Protein AF-A0A098S152-F1 (afdb_monomer)

Sequence (128 aa):
MSLVLPIILSLLGIYLIGVDQILIGAISIIMAFYQTNLNRISDVWKKEVQFSIGNKGINFKNLSDLGFVIWEDTQDISVDIENGIFKLDVWRDETLFEVTLNLNEYQIGDYEEFLRKINIYLKRKNEE

Mean predicted aligned error: 13.99 Å

Organism: NCBI:txid1524460

pLDDT: mean 76.4, std 11.14, range [43.88, 90.5]

Foldseek 3Di:
DDLVQLVVLQVVLVVCVVVVNNVSSVVSNVVSVVVVVVVVVVVVVPDPQQWDDDLQFIAGRPPDPCGTAGPVQWDPWDADVPQQKTWIWGDDPNDIDIDIDRNVVGDHPDPVVVVVSSVVSVVVVVVD

Nearest PDB structures (foldseek):
  2dyq-assembly1_A  TM=5.327E-01  e=1.528E-01  Homo sapiens
  6sy0-assembly1_B  TM=4.467E-01  e=1.005E+00  Plasmodium falciparum 3D7
  8fm6-assembly1_B  TM=4.290E-01  e=2.822E+00  Synechocystis sp. PCC 6803
  8gdw-assembly1_BBB  TM=4.219E-01  e=2.656E+00  Synechocystis sp. PCC 6803
  3r6m-assembly2_C  TM=3.409E-01  e=1.960E+00  Vibrio parahaemolyticus

Radius of gyration: 24.28 Å; Cα contacts (8 Å, |Δi|>4): 150; chains: 1; bounding box: 50×22×74 Å

Structure (mmCIF, N/CA/C/O backbone):
data_AF-A0A098S152-F1
#
_entry.id   AF-A0A098S152-F1
#
loop_
_atom_site.group_PDB
_atom_site.id
_atom_site.type_symbol
_atom_site.label_atom_id
_atom_site.label_alt_id
_atom_site.label_comp_id
_atom_site.label_asym_id
_atom_site.label_entity_id
_atom_site.label_seq_id
_atom_site.pdbx_PDB_ins_code
_atom_site.Cartn_x
_atom_site.Cartn_y
_atom_site.Cartn_z
_atom_site.occupancy
_atom_site.B_iso_or_equiv
_atom_site.auth_seq_id
_atom_site.auth_comp_id
_atom_site.auth_asym_id
_atom_site.auth_atom_id
_atom_site.pdbx_PDB_model_num
ATOM 1 N N . MET A 1 1 ? 13.171 -7.812 -16.885 1.00 50.56 1 MET A N 1
ATOM 2 C CA . MET A 1 1 ? 13.332 -8.433 -18.222 1.00 50.56 1 MET A CA 1
ATOM 3 C C . MET A 1 1 ? 14.633 -7.946 -18.841 1.00 50.56 1 MET A C 1
ATOM 5 O O . MET A 1 1 ? 15.048 -6.834 -18.549 1.00 50.56 1 MET A O 1
ATOM 9 N N . SER A 1 2 ? 15.296 -8.793 -19.626 1.00 55.56 2 SER A N 1
ATOM 10 C CA . SER A 1 2 ? 16.663 -8.585 -20.118 1.00 55.56 2 SER A CA 1
ATOM 11 C C . SER A 1 2 ? 16.767 -7.467 -21.174 1.00 55.56 2 SER A C 1
ATOM 13 O O . SER A 1 2 ? 16.064 -7.510 -22.182 1.00 55.56 2 SER A O 1
ATOM 15 N N . LEU A 1 3 ? 17.688 -6.509 -20.977 1.00 65.44 3 LEU A N 1
ATOM 16 C CA . LEU A 1 3 ? 18.064 -5.437 -21.930 1.00 65.44 3 LEU A CA 1
ATOM 17 C C . LEU A 1 3 ? 18.683 -5.961 -23.241 1.00 65.44 3 LEU A C 1
ATOM 19 O O . LEU A 1 3 ? 19.003 -5.188 -24.140 1.00 65.44 3 LEU A O 1
ATOM 23 N N . VAL A 1 4 ? 18.861 -7.275 -23.355 1.00 74.62 4 VAL A N 1
ATOM 24 C CA . VAL A 1 4 ? 19.550 -7.928 -24.468 1.00 74.62 4 VAL A CA 1
ATOM 25 C C . VAL A 1 4 ? 18.771 -7.807 -25.783 1.00 74.62 4 VAL A C 1
ATOM 27 O O . VAL A 1 4 ? 19.378 -7.583 -26.825 1.00 74.62 4 VAL A O 1
ATOM 30 N N . LEU A 1 5 ? 17.435 -7.879 -25.763 1.00 73.69 5 LEU A N 1
ATOM 31 C CA . LEU A 1 5 ? 16.631 -7.873 -26.994 1.00 73.69 5 LEU A CA 1
ATOM 32 C C . LEU A 1 5 ? 16.663 -6.522 -27.754 1.00 73.69 5 LEU A C 1
ATOM 34 O O . LEU A 1 5 ? 16.912 -6.544 -28.961 1.00 73.69 5 LEU A O 1
ATOM 38 N N . PRO A 1 6 ? 16.495 -5.346 -27.107 1.00 77.44 6 PRO A N 1
ATOM 39 C CA . PRO A 1 6 ? 16.641 -4.050 -27.781 1.00 77.44 6 PRO A CA 1
ATOM 40 C C . PRO A 1 6 ? 18.040 -3.815 -28.366 1.00 77.44 6 PRO A C 1
ATOM 42 O O . PRO A 1 6 ? 18.171 -3.228 -29.441 1.00 77.44 6 PRO A O 1
ATOM 45 N N . ILE A 1 7 ? 19.085 -4.298 -27.683 1.00 80.00 7 ILE A N 1
ATOM 46 C CA . ILE A 1 7 ? 20.476 -4.193 -28.146 1.00 80.00 7 ILE A CA 1
ATOM 47 C C . ILE A 1 7 ? 20.677 -5.035 -29.412 1.00 80.00 7 ILE A C 1
ATOM 49 O O . ILE A 1 7 ? 21.212 -4.533 -30.400 1.00 80.00 7 ILE A O 1
ATOM 53 N N . ILE A 1 8 ? 20.194 -6.283 -29.417 1.00 81.94 8 ILE A N 1
ATOM 54 C CA . ILE A 1 8 ? 20.275 -7.173 -30.585 1.00 81.94 8 ILE A CA 1
ATOM 55 C C . ILE A 1 8 ? 19.534 -6.573 -31.786 1.00 81.94 8 ILE A C 1
ATOM 57 O O . ILE A 1 8 ? 20.088 -6.538 -32.882 1.00 81.94 8 ILE A O 1
ATOM 61 N N . LEU A 1 9 ? 18.317 -6.055 -31.591 1.00 79.88 9 LEU A N 1
ATOM 62 C CA . LEU A 1 9 ? 17.525 -5.446 -32.668 1.00 79.88 9 LEU A CA 1
ATOM 63 C C . LEU A 1 9 ? 18.180 -4.181 -33.243 1.00 79.88 9 LEU A C 1
ATOM 65 O O . LEU A 1 9 ? 18.139 -3.965 -34.454 1.00 79.88 9 LEU A O 1
ATOM 69 N N . SER A 1 10 ? 18.830 -3.379 -32.395 1.00 81.56 10 SER A N 1
ATOM 70 C CA . SER A 1 10 ? 19.563 -2.184 -32.832 1.00 81.56 10 SER A CA 1
ATOM 71 C C . SER A 1 10 ? 20.786 -2.549 -33.680 1.00 81.56 10 SER A C 1
ATOM 73 O O . SER A 1 10 ? 20.996 -1.965 -34.742 1.00 81.56 10 SER A O 1
ATOM 75 N N . LEU A 1 11 ? 21.564 -3.552 -33.255 1.00 83.94 11 LEU A N 1
ATOM 76 C CA . LEU A 1 11 ? 22.734 -4.040 -33.995 1.00 83.94 11 LEU A CA 1
ATOM 77 C C . LEU A 1 11 ? 22.345 -4.704 -35.324 1.00 83.94 11 LEU A C 1
ATOM 79 O O . LEU A 1 11 ? 22.983 -4.449 -36.345 1.00 83.94 11 LEU A O 1
ATOM 83 N N . LEU A 1 12 ? 21.274 -5.504 -35.328 1.00 82.94 12 LEU A N 1
ATOM 84 C CA . LEU A 1 12 ? 20.723 -6.111 -36.541 1.00 82.94 12 LEU A CA 1
ATOM 85 C C . LEU A 1 12 ? 20.257 -5.032 -37.529 1.00 82.94 12 LEU A C 1
ATOM 87 O O . LEU A 1 12 ? 20.547 -5.117 -38.718 1.00 82.94 12 LEU A O 1
ATOM 91 N N . GLY A 1 13 ? 19.586 -3.988 -37.038 1.00 76.38 13 GLY A N 1
ATOM 92 C CA . GLY A 1 13 ? 19.120 -2.884 -37.872 1.00 76.38 13 GLY A CA 1
ATOM 93 C C . GLY A 1 13 ? 20.256 -2.120 -38.556 1.00 76.38 13 GLY A C 1
ATOM 94 O O . GLY A 1 13 ? 20.173 -1.850 -39.753 1.00 76.38 13 GLY A O 1
ATOM 95 N N . ILE A 1 14 ? 21.343 -1.838 -37.828 1.00 83.56 14 ILE A N 1
ATOM 96 C CA . ILE A 1 14 ? 22.548 -1.192 -38.380 1.00 83.56 14 ILE A CA 1
ATOM 97 C C . ILE A 1 14 ? 23.203 -2.077 -39.449 1.00 83.56 14 ILE A C 1
ATOM 99 O O . ILE A 1 14 ? 23.560 -1.581 -40.517 1.00 83.56 14 ILE A O 1
ATOM 103 N N . TYR A 1 15 ? 23.322 -3.384 -39.194 1.00 85.25 15 TYR A N 1
ATOM 104 C CA . TYR A 1 15 ? 23.876 -4.335 -40.161 1.00 85.25 15 TYR A CA 1
ATOM 105 C C . TYR A 1 15 ? 23.058 -4.380 -41.458 1.00 85.25 15 TYR A C 1
ATOM 107 O O . TYR A 1 15 ? 23.627 -4.298 -42.543 1.00 85.25 15 TYR A O 1
ATOM 115 N N . LEU A 1 16 ? 21.727 -4.444 -41.350 1.00 80.81 16 LEU A N 1
ATOM 116 C CA . LEU A 1 16 ? 20.820 -4.509 -42.499 1.00 80.81 16 LEU A CA 1
ATOM 117 C C . LEU A 1 16 ? 20.861 -3.239 -43.360 1.00 80.81 16 LEU A C 1
ATOM 119 O O . LEU A 1 16 ? 20.811 -3.331 -44.585 1.00 80.81 16 LEU A O 1
ATOM 123 N N . ILE A 1 17 ? 21.023 -2.063 -42.746 1.00 80.69 17 ILE A N 1
ATOM 124 C CA . ILE A 1 17 ? 21.250 -0.806 -43.479 1.00 80.69 17 ILE A CA 1
ATOM 125 C C . ILE A 1 17 ? 22.576 -0.860 -44.252 1.00 80.69 17 ILE A C 1
ATOM 127 O O . ILE A 1 17 ? 22.635 -0.392 -45.384 1.00 80.69 17 ILE A O 1
ATOM 131 N N . GLY A 1 18 ? 23.616 -1.466 -43.672 1.00 80.12 18 GLY A N 1
ATOM 132 C CA . GLY A 1 18 ? 24.922 -1.635 -44.316 1.00 80.12 18 GLY A CA 1
ATOM 133 C C . GLY A 1 18 ? 24.942 -2.600 -45.511 1.00 80.12 18 GLY A C 1
ATOM 134 O O . GLY A 1 18 ? 25.902 -2.572 -46.275 1.00 80.12 18 GLY A O 1
ATOM 135 N N . VAL A 1 19 ? 23.905 -3.430 -45.690 1.00 87.31 19 VAL A N 1
ATOM 136 C CA . VAL A 1 19 ? 23.742 -4.361 -46.828 1.00 87.31 19 VAL A CA 1
ATOM 137 C C . VAL A 1 19 ? 22.577 -3.967 -47.752 1.00 87.31 19 VAL A C 1
ATOM 139 O O . VAL A 1 19 ? 21.926 -4.828 -48.341 1.00 87.31 19 VAL A O 1
ATOM 142 N N . ASP A 1 20 ? 22.285 -2.666 -47.849 1.00 84.50 20 ASP A N 1
ATOM 143 C CA . ASP A 1 20 ? 21.228 -2.058 -48.679 1.00 84.50 20 ASP A CA 1
ATOM 144 C C . ASP A 1 20 ? 19.780 -2.485 -48.349 1.00 84.50 20 ASP A C 1
ATOM 146 O O . ASP A 1 20 ? 18.831 -2.137 -49.056 1.00 84.50 20 ASP A O 1
ATOM 150 N N . GLN A 1 21 ? 19.545 -3.154 -47.216 1.00 78.19 21 GLN A N 1
ATOM 151 C CA . GLN A 1 21 ? 18.205 -3.508 -46.722 1.00 78.19 21 GLN A CA 1
ATOM 152 C C . GLN A 1 21 ? 17.648 -2.433 -45.778 1.00 78.19 21 GLN A C 1
ATOM 154 O O . GLN A 1 21 ? 17.192 -2.707 -44.663 1.00 78.19 21 GLN A O 1
ATOM 159 N N . ILE A 1 22 ? 17.662 -1.184 -46.248 1.00 77.75 22 ILE A N 1
ATOM 160 C CA . ILE A 1 22 ? 17.367 0.022 -45.455 1.00 77.75 22 ILE A CA 1
ATOM 161 C C . ILE A 1 22 ? 15.980 -0.043 -44.797 1.00 77.75 22 ILE A C 1
ATOM 163 O O . ILE A 1 22 ? 15.839 0.296 -43.623 1.00 77.75 22 ILE A O 1
ATOM 167 N N . LEU A 1 23 ? 1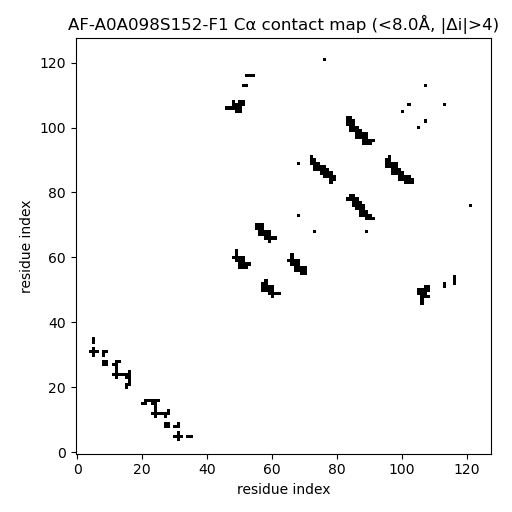4.962 -0.525 -45.521 1.00 75.38 23 LEU A N 1
ATOM 168 C CA . LEU A 1 23 ? 13.586 -0.605 -45.016 1.00 75.38 23 LEU A CA 1
ATOM 169 C C . LEU A 1 23 ? 13.472 -1.547 -43.803 1.00 75.38 23 LEU A C 1
ATOM 171 O O . LEU A 1 23 ? 12.870 -1.196 -42.791 1.00 75.38 23 LEU A O 1
ATOM 175 N N . ILE A 1 24 ? 14.088 -2.728 -43.886 1.00 75.56 24 ILE A N 1
ATOM 176 C CA . ILE A 1 24 ? 14.041 -3.754 -42.832 1.00 75.56 24 ILE A CA 1
ATOM 177 C C . ILE A 1 24 ? 14.904 -3.324 -41.637 1.00 75.56 24 ILE A C 1
ATOM 179 O O . ILE A 1 24 ? 14.518 -3.509 -40.477 1.00 75.56 24 ILE A O 1
ATOM 183 N N . GLY A 1 25 ? 16.044 -2.683 -41.909 1.00 70.06 25 GLY A N 1
ATOM 184 C CA . GLY A 1 25 ? 16.905 -2.130 -40.871 1.00 70.06 25 GLY A CA 1
ATOM 185 C C . GLY A 1 25 ? 16.234 -1.010 -40.070 1.00 70.06 25 GLY A C 1
ATOM 186 O O . GLY A 1 25 ? 16.268 -1.032 -38.838 1.00 70.06 25 GLY A O 1
ATOM 187 N N . ALA A 1 26 ? 15.532 -0.090 -40.740 1.00 76.25 26 ALA A N 1
ATOM 188 C CA . ALA A 1 26 ? 14.774 0.976 -40.084 1.00 76.25 26 ALA A CA 1
ATOM 189 C C . ALA A 1 26 ? 13.632 0.430 -39.208 1.00 76.25 26 ALA A C 1
ATOM 191 O O . ALA A 1 26 ? 13.475 0.866 -38.067 1.00 76.25 26 ALA A O 1
ATOM 192 N N . ILE A 1 27 ? 12.883 -0.570 -39.693 1.00 78.50 27 ILE A N 1
ATOM 193 C CA . ILE A 1 27 ? 11.822 -1.235 -38.915 1.00 78.50 27 ILE A CA 1
ATOM 194 C C . ILE A 1 27 ? 12.395 -1.864 -37.638 1.00 78.50 27 ILE A C 1
ATOM 196 O O . ILE A 1 27 ? 11.817 -1.711 -36.564 1.00 78.50 27 ILE A O 1
ATOM 200 N N . SER A 1 28 ? 13.557 -2.512 -37.727 1.00 70.38 28 SER A N 1
ATOM 201 C CA . SER A 1 28 ? 14.206 -3.160 -36.578 1.00 70.38 28 SER A CA 1
ATOM 202 C C . SER A 1 28 ? 14.625 -2.155 -35.494 1.00 70.38 28 SER A C 1
ATOM 204 O O . SER A 1 28 ? 14.411 -2.400 -34.305 1.00 70.38 28 SER A O 1
ATOM 206 N N . ILE A 1 29 ? 15.150 -0.990 -35.893 1.00 77.94 29 ILE A N 1
ATOM 207 C CA . ILE A 1 29 ? 15.521 0.098 -34.971 1.00 77.94 29 ILE A CA 1
ATOM 208 C C . ILE A 1 29 ? 14.272 0.721 -34.326 1.00 77.94 29 ILE A C 1
ATOM 210 O O . ILE A 1 29 ? 14.252 0.948 -33.115 1.00 77.94 29 ILE A O 1
ATOM 214 N N . ILE A 1 30 ? 13.206 0.948 -35.103 1.00 78.38 30 ILE A N 1
ATOM 215 C CA . ILE A 1 30 ? 11.925 1.453 -34.581 1.00 78.38 30 ILE A CA 1
ATOM 216 C C . ILE A 1 30 ? 11.338 0.469 -33.562 1.00 78.38 30 ILE A C 1
ATOM 218 O O . ILE A 1 30 ? 10.884 0.890 -32.499 1.00 78.38 30 ILE A O 1
ATOM 222 N N . MET A 1 31 ? 11.407 -0.836 -33.837 1.00 78.56 31 MET A N 1
ATOM 223 C CA . MET A 1 31 ? 10.940 -1.882 -32.925 1.00 78.56 31 MET A CA 1
ATOM 224 C C . MET A 1 31 ? 11.728 -1.879 -31.606 1.00 78.56 31 MET A C 1
ATOM 226 O O . MET A 1 31 ? 11.136 -1.975 -30.531 1.00 78.56 31 MET A O 1
ATOM 230 N N . ALA A 1 32 ? 13.052 -1.698 -31.663 1.00 76.62 32 ALA A N 1
ATOM 231 C CA . ALA A 1 32 ? 13.895 -1.572 -30.474 1.00 76.62 32 ALA A CA 1
ATOM 232 C C . ALA A 1 32 ? 13.525 -0.337 -29.631 1.00 76.62 32 ALA A C 1
ATOM 234 O O . ALA A 1 32 ? 13.452 -0.415 -28.399 1.00 76.62 32 ALA A O 1
ATOM 235 N N . PHE A 1 33 ? 13.245 0.792 -30.287 1.00 75.50 33 PHE A N 1
ATOM 236 C CA . PHE A 1 33 ? 12.834 2.027 -29.620 1.00 75.50 33 PHE A CA 1
ATOM 237 C C . PHE A 1 33 ? 11.437 1.904 -28.999 1.00 75.50 33 PHE A C 1
ATOM 239 O O . PHE A 1 33 ? 11.233 2.293 -27.849 1.00 75.50 33 PHE A O 1
ATOM 246 N N . TYR A 1 34 ? 10.489 1.300 -29.719 1.00 72.94 34 TYR A N 1
ATOM 247 C CA . TYR A 1 34 ? 9.133 1.052 -29.233 1.00 72.94 34 TYR A CA 1
ATOM 248 C C . TYR A 1 34 ? 9.133 0.104 -28.032 1.00 72.94 34 TYR A C 1
ATOM 250 O O . TYR A 1 34 ? 8.509 0.411 -27.022 1.00 72.94 34 TYR A O 1
ATOM 258 N N . GLN A 1 35 ? 9.909 -0.982 -28.075 1.00 67.69 35 GLN A N 1
ATOM 259 C CA . GLN A 1 35 ? 10.064 -1.900 -26.942 1.00 67.69 35 GLN A CA 1
ATOM 260 C C . GLN A 1 35 ? 10.666 -1.197 -25.714 1.00 67.69 35 GLN A C 1
ATOM 262 O O . GLN A 1 35 ? 10.220 -1.400 -24.585 1.00 67.69 35 GLN A O 1
ATOM 267 N N . THR A 1 36 ? 11.668 -0.341 -25.926 1.00 65.19 36 THR A N 1
ATOM 268 C CA . THR A 1 36 ? 12.306 0.435 -24.852 1.00 65.19 36 THR A CA 1
ATOM 269 C C . THR A 1 36 ? 11.332 1.449 -24.244 1.00 65.19 36 THR A C 1
ATOM 271 O O . THR A 1 36 ? 11.286 1.605 -23.023 1.00 65.19 36 THR A O 1
ATOM 274 N N . ASN A 1 37 ? 10.501 2.091 -25.068 1.00 60.50 37 ASN A N 1
ATOM 275 C CA . ASN A 1 37 ? 9.455 2.997 -24.599 1.00 60.50 37 ASN A CA 1
ATOM 276 C C . ASN A 1 37 ? 8.297 2.265 -23.924 1.00 60.50 37 ASN A C 1
ATOM 278 O O . ASN A 1 37 ? 7.812 2.761 -22.920 1.00 60.50 37 ASN A O 1
ATOM 282 N N . LEU A 1 38 ? 7.885 1.087 -24.395 1.00 59.38 38 LEU A N 1
ATOM 283 C CA . LEU A 1 38 ? 6.900 0.253 -23.702 1.00 59.38 38 LEU A CA 1
ATOM 284 C C . LEU A 1 38 ? 7.396 -0.167 -22.320 1.00 59.38 38 LEU A C 1
ATOM 286 O O . LEU A 1 38 ? 6.619 -0.125 -21.377 1.00 59.38 38 LEU A O 1
ATOM 290 N N . ASN A 1 39 ? 8.680 -0.504 -22.172 1.00 57.59 39 ASN A N 1
ATOM 291 C CA . ASN A 1 39 ? 9.264 -0.784 -20.859 1.00 57.59 39 ASN A CA 1
ATOM 292 C C . ASN A 1 39 ? 9.225 0.459 -19.956 1.00 57.59 39 ASN A C 1
ATOM 294 O O . ASN A 1 39 ? 8.807 0.358 -18.808 1.00 57.59 39 ASN A O 1
ATOM 298 N N . ARG A 1 40 ? 9.564 1.643 -20.488 1.00 54.81 40 ARG A N 1
ATOM 299 C CA . ARG A 1 40 ? 9.429 2.913 -19.754 1.00 54.81 40 ARG A CA 1
ATOM 300 C C . ARG A 1 40 ? 7.978 3.241 -19.400 1.00 54.81 40 ARG A C 1
ATOM 302 O O . ARG A 1 40 ? 7.723 3.693 -18.297 1.00 54.81 40 ARG A O 1
ATOM 309 N N . ILE A 1 41 ? 7.028 3.005 -20.303 1.00 52.19 41 ILE A N 1
ATOM 310 C CA . ILE A 1 41 ? 5.597 3.236 -20.069 1.00 52.19 41 ILE A CA 1
ATOM 311 C C . ILE A 1 41 ? 5.056 2.222 -19.059 1.00 52.19 41 ILE A C 1
ATOM 313 O O . ILE A 1 41 ? 4.300 2.617 -18.189 1.00 52.19 41 ILE A O 1
ATOM 317 N N . SER A 1 42 ? 5.490 0.960 -19.104 1.00 45.56 42 SER A N 1
ATOM 318 C CA . SER A 1 42 ? 5.234 -0.059 -18.074 1.00 45.56 42 SER A CA 1
ATOM 319 C C . SER A 1 42 ? 5.757 0.383 -16.706 1.00 45.56 42 SER A C 1
ATOM 321 O O . SER A 1 42 ? 5.076 0.197 -15.702 1.00 45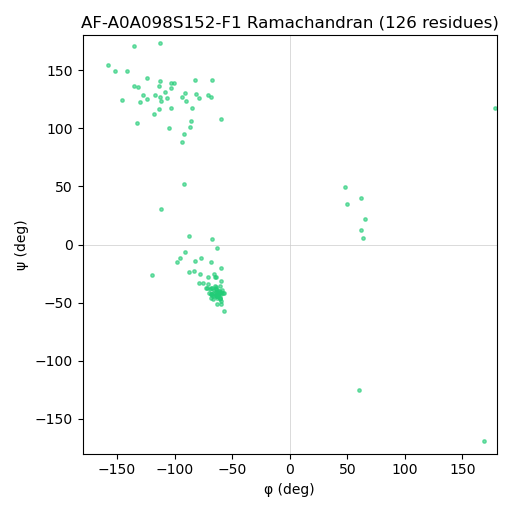.56 42 SER A O 1
ATOM 323 N N . ASP A 1 43 ? 6.946 0.985 -16.658 1.00 49.19 43 ASP A N 1
ATOM 324 C CA . ASP A 1 43 ? 7.521 1.517 -15.419 1.00 49.19 43 ASP A CA 1
ATOM 325 C C . ASP A 1 43 ? 6.789 2.778 -14.928 1.00 49.19 43 ASP A C 1
ATOM 327 O O . ASP A 1 43 ? 6.719 2.997 -13.726 1.00 49.19 43 ASP A O 1
ATOM 331 N N . VAL A 1 44 ? 6.181 3.566 -15.822 1.00 49.03 44 VAL A N 1
ATOM 332 C CA . VAL A 1 44 ? 5.300 4.700 -15.472 1.00 49.03 44 VAL A CA 1
ATOM 333 C C . VAL A 1 44 ? 3.892 4.228 -15.068 1.00 49.03 44 VAL A C 1
ATOM 335 O O . VAL A 1 44 ? 3.273 4.817 -14.190 1.00 49.03 44 VAL A O 1
ATOM 338 N N . TRP A 1 45 ? 3.396 3.140 -15.661 1.00 43.88 45 TRP A N 1
ATOM 339 C CA . TRP A 1 45 ? 2.131 2.472 -15.319 1.00 43.88 45 TRP A 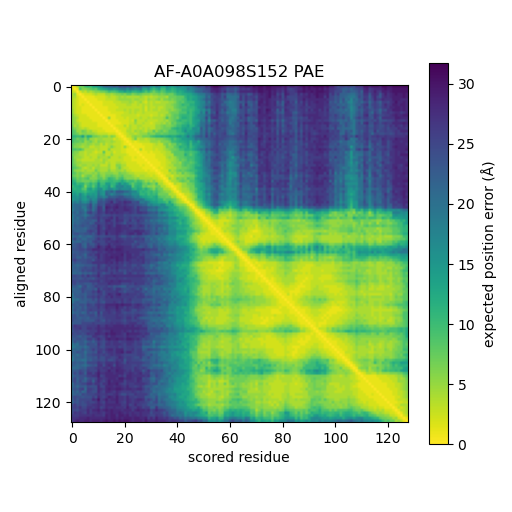CA 1
ATOM 340 C C . TRP A 1 45 ? 2.231 1.614 -14.048 1.00 43.88 45 TRP A C 1
ATOM 342 O O . TRP A 1 45 ? 1.219 1.193 -13.493 1.00 43.88 45 TRP A O 1
ATOM 352 N N . LYS A 1 46 ? 3.448 1.381 -13.556 1.00 49.22 46 LYS A N 1
ATOM 353 C CA . LYS A 1 46 ? 3.746 0.953 -12.191 1.00 49.22 46 LYS A CA 1
ATOM 354 C C . LYS A 1 46 ? 4.022 2.218 -11.375 1.00 49.22 46 LYS A C 1
ATOM 356 O O . LYS A 1 46 ? 5.159 2.624 -11.201 1.00 49.22 46 LYS A O 1
ATOM 361 N N . LYS A 1 47 ? 3.036 2.871 -10.786 1.00 50.09 47 LYS A N 1
ATOM 362 C CA . LYS A 1 47 ? 2.143 2.310 -9.781 1.00 50.09 47 LYS A CA 1
ATOM 363 C C . LYS A 1 47 ? 1.229 3.490 -9.405 1.00 50.09 47 LYS A C 1
ATOM 365 O O . LYS A 1 47 ? 1.712 4.539 -8.982 1.00 50.09 47 LYS A O 1
ATOM 370 N N . GLU A 1 48 ? -0.071 3.378 -9.641 1.00 57.47 48 GLU A N 1
ATOM 371 C CA . GLU A 1 48 ? -1.008 4.360 -9.092 1.00 57.47 48 GLU A CA 1
ATOM 372 C C . GLU A 1 48 ? -1.037 4.202 -7.570 1.00 57.47 48 GLU A C 1
ATOM 374 O O . GLU A 1 48 ? -0.983 3.081 -7.072 1.00 57.47 48 GLU A O 1
ATOM 379 N N . VAL A 1 49 ? -1.113 5.307 -6.822 1.00 59.88 49 VAL A N 1
ATOM 380 C CA . VAL A 1 49 ? -1.268 5.264 -5.360 1.00 59.88 49 VAL A CA 1
ATOM 381 C C . VAL A 1 49 ? -2.560 4.517 -5.036 1.00 59.88 49 VAL A C 1
ATOM 383 O O . VAL A 1 49 ? -3.655 5.038 -5.259 1.00 59.88 49 VAL A O 1
ATOM 386 N N . GLN A 1 50 ? -2.423 3.297 -4.523 1.00 68.56 50 GLN A N 1
ATOM 387 C CA . GLN A 1 50 ? -3.561 2.410 -4.282 1.00 68.56 50 GLN A CA 1
ATOM 388 C C . GLN A 1 50 ? -4.219 2.741 -2.929 1.00 68.56 50 GLN A C 1
ATOM 390 O O . GLN A 1 50 ? -5.410 2.536 -2.737 1.00 68.56 50 GLN A O 1
ATOM 395 N N . PHE A 1 51 ? -3.488 3.370 -2.007 1.00 72.06 51 PHE A N 1
ATOM 396 C CA . PHE A 1 51 ? -4.005 3.764 -0.695 1.00 72.06 51 PHE A CA 1
ATOM 397 C C . PHE A 1 51 ? -3.647 5.209 -0.381 1.00 72.06 51 PHE A C 1
ATOM 399 O O . PHE A 1 51 ? -2.500 5.627 -0.547 1.00 72.06 51 PHE A O 1
ATOM 406 N N . SER A 1 52 ? -4.608 5.968 0.141 1.00 73.75 52 SER A N 1
ATOM 407 C CA . SER A 1 52 ? -4.337 7.301 0.688 1.00 73.75 52 SER A CA 1
ATOM 408 C C . SER A 1 52 ? -5.049 7.503 2.015 1.00 73.75 52 SER A C 1
ATOM 410 O O . SER A 1 52 ? -6.233 7.190 2.133 1.00 73.75 52 SER A O 1
ATOM 412 N N . ILE A 1 53 ? -4.342 8.075 2.986 1.00 77.31 53 ILE A N 1
ATOM 413 C CA . ILE A 1 53 ? -4.846 8.305 4.338 1.00 77.31 53 ILE A CA 1
ATOM 414 C C . ILE A 1 53 ? -5.159 9.789 4.581 1.00 77.31 53 ILE A C 1
ATOM 416 O O . ILE A 1 53 ? -4.335 10.690 4.381 1.00 77.31 53 ILE A O 1
ATOM 420 N N . GLY A 1 54 ? -6.381 10.059 5.021 1.00 77.75 54 GLY A N 1
ATOM 421 C CA . GLY A 1 54 ? -6.867 11.389 5.360 1.00 77.75 54 GLY A CA 1
ATOM 422 C C . GLY A 1 54 ? -7.135 11.540 6.854 1.00 77.75 54 GLY A C 1
ATOM 423 O O . GLY A 1 54 ? -7.112 10.585 7.624 1.00 77.75 54 GLY A O 1
ATOM 424 N N . ASN A 1 55 ? -7.460 12.763 7.270 1.00 78.25 55 ASN A N 1
ATOM 425 C CA . ASN A 1 55 ? -7.833 13.031 8.663 1.00 78.25 55 ASN A CA 1
ATOM 426 C C . ASN A 1 55 ? -9.150 12.349 9.067 1.00 78.25 55 ASN A C 1
ATOM 428 O O . ASN A 1 55 ? -9.360 12.108 10.247 1.00 78.25 55 ASN A O 1
ATOM 432 N N . LYS A 1 56 ? -10.032 12.072 8.100 1.00 82.38 56 LYS A N 1
ATOM 433 C CA . LYS A 1 56 ? -11.357 11.480 8.330 1.00 82.38 56 LYS A CA 1
ATOM 434 C C . LYS A 1 56 ? -11.408 9.967 8.105 1.00 82.38 56 LYS A C 1
ATOM 436 O O . LYS A 1 56 ? -12.387 9.353 8.497 1.00 82.38 56 LYS A O 1
ATOM 441 N N . GLY A 1 57 ? -10.405 9.378 7.454 1.00 84.06 57 GLY A N 1
ATOM 442 C CA . GLY A 1 57 ? -10.461 7.970 7.077 1.00 84.06 57 GLY A CA 1
ATOM 443 C C . GLY A 1 57 ? -9.368 7.535 6.106 1.00 84.06 57 GLY A C 1
ATOM 444 O O . GLY A 1 57 ? -8.439 8.297 5.811 1.00 84.06 57 GLY A O 1
ATOM 445 N N . ILE A 1 58 ? -9.521 6.331 5.561 1.00 84.50 58 ILE A N 1
ATOM 446 C CA . ILE A 1 58 ? -8.644 5.730 4.549 1.00 84.50 58 ILE A CA 1
ATOM 447 C C . ILE A 1 58 ? -9.421 5.570 3.246 1.00 84.50 58 ILE A C 1
ATOM 449 O O . ILE A 1 58 ? -10.562 5.123 3.236 1.00 84.50 58 ILE A O 1
ATOM 453 N N . ASN A 1 59 ? -8.788 5.919 2.129 1.00 84.00 59 ASN A N 1
ATOM 454 C CA . ASN A 1 59 ? -9.309 5.632 0.800 1.00 84.00 59 ASN A CA 1
ATOM 455 C C . ASN A 1 59 ? -8.562 4.445 0.184 1.00 84.00 59 ASN A C 1
ATOM 457 O O . ASN A 1 59 ? -7.354 4.538 -0.063 1.00 84.00 59 ASN A O 1
ATOM 461 N N . PHE A 1 60 ? -9.303 3.374 -0.085 1.00 81.56 60 PHE A N 1
ATOM 462 C CA . PHE A 1 60 ? -8.864 2.188 -0.806 1.00 81.56 60 PHE A CA 1
ATOM 463 C C . PHE A 1 60 ? -9.165 2.364 -2.296 1.00 81.56 60 PHE A C 1
ATOM 465 O O . PHE A 1 60 ? -10.273 2.101 -2.762 1.00 81.56 60 PHE A O 1
ATOM 472 N N . LYS A 1 61 ? -8.180 2.830 -3.067 1.00 71.38 61 LYS A N 1
ATOM 473 C CA . LYS A 1 61 ? -8.315 2.968 -4.519 1.00 71.38 61 LYS A CA 1
ATOM 474 C C . LYS A 1 61 ? -7.984 1.646 -5.201 1.00 71.38 61 LYS A C 1
ATOM 476 O O . LYS A 1 61 ? -6.843 1.200 -5.171 1.00 71.38 61 LYS A O 1
ATOM 481 N N . ASN A 1 62 ? -8.969 1.067 -5.885 1.00 64.75 62 ASN A N 1
ATOM 482 C CA . ASN A 1 62 ? -8.809 -0.105 -6.757 1.00 64.75 62 ASN A CA 1
ATOM 483 C C . ASN A 1 62 ? -8.394 -1.417 -6.049 1.00 64.75 62 ASN A C 1
ATOM 485 O O . ASN A 1 62 ? -7.855 -2.304 -6.704 1.00 64.75 62 ASN A O 1
ATOM 489 N N . LEU A 1 63 ? -8.629 -1.557 -4.737 1.00 62.22 63 LEU A N 1
ATOM 490 C CA . LEU A 1 63 ? -8.176 -2.725 -3.950 1.00 62.22 63 LEU A CA 1
ATOM 491 C C . LEU A 1 63 ? -9.290 -3.528 -3.302 1.00 62.22 63 LEU A C 1
ATOM 493 O O . LEU A 1 63 ? -9.108 -4.699 -2.987 1.00 62.22 63 LEU A O 1
ATOM 497 N N . SER A 1 64 ? -10.415 -2.881 -3.038 1.00 64.19 64 SER A N 1
ATOM 498 C CA . SER A 1 64 ? -11.534 -3.488 -2.345 1.00 64.19 64 SER A CA 1
ATOM 499 C C . SER A 1 64 ? -12.806 -2.726 -2.678 1.00 64.19 64 SER A C 1
ATOM 501 O O . SER A 1 64 ? -12.779 -1.520 -2.938 1.00 64.19 64 SER A O 1
ATOM 503 N N . ASP A 1 65 ? -13.939 -3.415 -2.576 1.00 69.31 65 ASP A N 1
ATOM 504 C CA . ASP A 1 65 ? -15.270 -2.802 -2.656 1.00 69.31 65 ASP A CA 1
ATOM 505 C C . ASP A 1 65 ? -15.566 -1.883 -1.452 1.00 69.31 65 ASP A C 1
ATOM 507 O O . ASP A 1 65 ? -16.681 -1.379 -1.290 1.00 69.31 65 ASP A O 1
ATOM 511 N N . LEU A 1 66 ? -14.582 -1.671 -0.568 1.00 74.50 66 LEU A N 1
ATOM 512 C CA . LEU A 1 66 ? -14.697 -0.835 0.620 1.00 74.50 66 LEU A CA 1
ATOM 513 C C . LEU A 1 66 ? -14.676 0.657 0.275 1.00 74.50 66 LEU A C 1
ATOM 515 O O . LEU A 1 66 ? -15.375 1.433 0.922 1.00 74.50 66 LEU A O 1
ATOM 519 N N . GLY A 1 67 ? -13.940 1.056 -0.768 1.00 82.56 67 GLY A N 1
ATOM 520 C CA . GLY A 1 67 ? -13.845 2.453 -1.190 1.00 82.56 67 GLY A CA 1
ATOM 521 C C . GLY A 1 67 ? -13.265 3.357 -0.095 1.00 82.56 67 GLY A C 1
ATOM 522 O O . GLY A 1 67 ? -12.166 3.118 0.403 1.00 82.56 67 GLY A O 1
ATOM 523 N N . PHE A 1 68 ? -13.982 4.425 0.267 1.00 85.19 68 PHE A N 1
ATOM 524 C CA . PHE A 1 68 ? -13.585 5.308 1.366 1.00 85.19 68 PHE A CA 1
ATOM 525 C C . PHE A 1 68 ? -14.175 4.826 2.694 1.00 85.19 68 PHE A C 1
ATOM 527 O O . PHE A 1 68 ? -15.391 4.724 2.824 1.00 85.19 68 PHE A O 1
ATOM 534 N N . VAL A 1 69 ? -13.308 4.587 3.677 1.00 85.81 69 VAL A N 1
ATOM 535 C CA . VAL A 1 69 ? -13.657 4.112 5.019 1.00 85.81 69 VAL A CA 1
ATOM 536 C C . VAL A 1 69 ? -13.376 5.213 6.034 1.00 85.81 69 VAL A C 1
ATOM 538 O O . VAL A 1 69 ? -12.249 5.705 6.110 1.00 85.81 69 VAL A O 1
ATOM 541 N N . ILE A 1 70 ? -14.391 5.606 6.805 1.00 87.38 70 ILE A N 1
ATOM 542 C CA . ILE A 1 70 ? -14.294 6.636 7.849 1.00 87.38 70 ILE A CA 1
ATOM 543 C C . ILE A 1 70 ? -13.738 5.999 9.122 1.00 87.38 70 ILE A C 1
ATOM 545 O O . ILE A 1 70 ? -14.102 4.883 9.462 1.00 87.38 70 ILE A O 1
ATOM 549 N N . TRP A 1 71 ? -12.877 6.708 9.851 1.00 86.25 71 TRP A N 1
ATOM 550 C CA . TRP A 1 71 ? -12.256 6.179 11.071 1.00 86.25 71 TRP A CA 1
ATOM 551 C C . TRP A 1 71 ? -13.238 5.770 12.175 1.00 86.25 71 TRP A C 1
ATOM 553 O O . TRP A 1 71 ? -12.939 4.875 12.962 1.00 86.25 71 TRP A O 1
ATOM 563 N N . GLU A 1 72 ? -14.380 6.446 12.263 1.00 86.44 72 GLU A N 1
ATOM 564 C CA . GLU A 1 72 ? -15.434 6.157 13.243 1.00 86.44 72 GLU A CA 1
ATOM 565 C C . GLU A 1 72 ? -16.063 4.775 13.008 1.00 86.44 72 GLU A C 1
ATOM 567 O O . GLU A 1 72 ? -16.446 4.111 13.964 1.00 86.44 72 GLU A O 1
ATOM 572 N N . ASP A 1 73 ? -16.051 4.295 11.760 1.00 87.75 73 ASP A N 1
ATOM 573 C CA . ASP A 1 73 ? -16.569 2.980 11.371 1.00 87.75 73 ASP A CA 1
ATOM 574 C C . ASP A 1 73 ? -15.510 1.870 11.498 1.00 87.75 73 ASP A C 1
ATOM 576 O O . ASP A 1 73 ? -15.731 0.742 11.054 1.00 87.75 73 ASP A O 1
ATOM 580 N N . THR A 1 74 ? -14.338 2.177 12.069 1.00 87.38 74 THR A N 1
ATOM 581 C CA . THR A 1 74 ? -13.214 1.235 12.161 1.00 87.38 74 THR A CA 1
ATOM 582 C C . THR A 1 74 ? -12.895 0.801 13.586 1.00 87.38 74 THR A C 1
ATOM 584 O O . THR A 1 74 ? -12.871 1.597 14.533 1.00 87.38 74 THR A O 1
ATOM 587 N N . GLN A 1 75 ? -12.566 -0.478 13.742 1.00 88.12 75 GLN A N 1
ATOM 588 C CA . GLN A 1 75 ? -12.105 -1.054 15.001 1.00 88.12 75 GLN A CA 1
ATOM 589 C C . GLN A 1 75 ? -10.901 -1.977 14.800 1.00 88.12 75 GLN A C 1
ATOM 591 O O . GLN A 1 75 ? -10.472 -2.207 13.672 1.00 88.12 75 GLN A O 1
ATOM 596 N N . ASP A 1 76 ? -10.294 -2.391 15.915 1.00 87.50 76 ASP A N 1
ATOM 597 C CA . ASP A 1 76 ? -9.181 -3.351 15.949 1.00 87.50 76 ASP A CA 1
ATOM 598 C C . ASP A 1 76 ? -8.020 -3.034 14.985 1.00 87.50 76 ASP A C 1
ATOM 600 O O . ASP A 1 76 ? -7.351 -3.907 14.432 1.00 87.50 76 ASP A O 1
ATOM 604 N N . ILE A 1 77 ? -7.753 -1.734 14.804 1.00 87.06 77 ILE A N 1
ATOM 605 C CA . ILE A 1 77 ? -6.695 -1.255 13.918 1.00 87.06 77 ILE A CA 1
ATOM 606 C C . ILE A 1 77 ? -5.335 -1.635 14.500 1.00 87.06 77 ILE A C 1
ATOM 608 O O . ILE A 1 77 ? -5.005 -1.273 15.630 1.00 87.06 77 ILE A O 1
ATOM 612 N N . SER A 1 78 ? -4.509 -2.301 13.701 1.00 87.38 78 SER A N 1
ATOM 613 C CA . SER A 1 78 ? -3.139 -2.641 14.071 1.00 87.38 78 SER A CA 1
ATOM 614 C C . SER A 1 78 ? -2.194 -2.491 12.887 1.00 87.38 78 SER A C 1
ATOM 616 O O . SER A 1 78 ? -2.569 -2.658 11.726 1.00 87.38 78 SER A O 1
ATOM 618 N N . VAL A 1 79 ? -0.944 -2.144 13.188 1.00 87.81 79 VAL A N 1
ATOM 619 C CA . VAL A 1 79 ? 0.125 -2.079 12.195 1.00 87.81 79 VAL A CA 1
ATOM 620 C C . VAL A 1 79 ? 1.327 -2.853 12.721 1.00 87.81 79 VAL A C 1
ATOM 622 O O . VAL A 1 79 ? 1.832 -2.586 13.810 1.00 87.81 79 VAL A O 1
ATOM 625 N N . ASP A 1 80 ? 1.759 -3.838 11.950 1.00 87.44 80 ASP A N 1
ATOM 626 C CA . ASP A 1 80 ? 2.971 -4.611 12.161 1.00 87.44 80 ASP A CA 1
ATOM 627 C C . ASP A 1 80 ? 4.004 -4.124 11.147 1.00 87.44 80 ASP A C 1
ATOM 629 O O . ASP A 1 80 ? 3.950 -4.449 9.961 1.00 87.44 80 ASP A O 1
ATOM 633 N N . ILE A 1 81 ? 4.916 -3.275 11.612 1.00 82.19 81 ILE A N 1
ATOM 634 C CA . ILE A 1 81 ? 5.930 -2.648 10.761 1.00 82.19 81 ILE A CA 1
ATOM 635 C C . ILE A 1 81 ? 6.979 -3.675 10.320 1.00 82.19 81 ILE A C 1
ATOM 637 O O . ILE A 1 81 ? 7.474 -3.580 9.199 1.00 82.19 81 ILE A O 1
ATOM 641 N N . GLU A 1 82 ? 7.306 -4.653 11.170 1.00 82.31 82 GLU A N 1
ATOM 642 C CA . GLU A 1 82 ? 8.335 -5.658 10.878 1.00 82.31 82 GLU A CA 1
ATOM 643 C C . GLU A 1 82 ? 7.897 -6.577 9.740 1.00 82.31 82 GLU A C 1
ATOM 645 O O . GLU A 1 82 ? 8.670 -6.836 8.817 1.00 82.31 82 GLU A O 1
ATOM 650 N N . ASN A 1 83 ? 6.634 -7.010 9.767 1.00 84.06 83 ASN A N 1
ATOM 651 C CA . ASN A 1 83 ? 6.058 -7.847 8.717 1.00 84.06 83 ASN A CA 1
ATOM 652 C C . ASN A 1 83 ? 5.392 -7.033 7.594 1.00 84.06 83 ASN A C 1
ATOM 654 O O . ASN A 1 83 ? 4.985 -7.599 6.579 1.00 84.06 83 ASN A O 1
ATOM 658 N N . GLY A 1 84 ? 5.292 -5.709 7.750 1.00 84.44 84 GLY A N 1
ATOM 659 C CA . GLY A 1 84 ? 4.617 -4.813 6.813 1.00 84.44 84 GLY A CA 1
ATOM 660 C C . GLY A 1 84 ? 3.130 -5.131 6.671 1.00 84.44 84 GLY A C 1
ATOM 661 O O . GLY A 1 84 ? 2.606 -5.102 5.564 1.00 84.44 84 GLY A O 1
ATOM 662 N N . ILE A 1 85 ? 2.443 -5.470 7.762 1.00 87.94 85 ILE A N 1
ATOM 663 C CA . ILE A 1 85 ? 1.019 -5.818 7.749 1.00 87.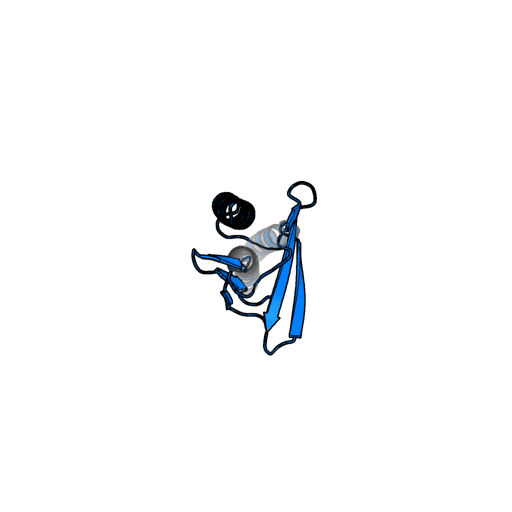94 85 ILE A CA 1
ATOM 664 C C . ILE A 1 85 ? 0.217 -4.697 8.403 1.00 87.94 85 ILE A C 1
ATOM 666 O O . ILE A 1 85 ? 0.521 -4.255 9.505 1.00 87.94 85 ILE A O 1
ATOM 670 N N . PHE A 1 86 ? -0.848 -4.261 7.743 1.00 87.75 86 PHE A N 1
ATOM 671 C CA . PHE A 1 86 ? -1.840 -3.354 8.306 1.00 87.75 86 PHE A CA 1
ATOM 672 C C . PHE A 1 86 ? -3.190 -4.053 8.369 1.00 87.75 86 PHE A C 1
ATOM 674 O O . PHE A 1 86 ? -3.641 -4.616 7.369 1.00 87.75 86 PHE A O 1
ATOM 681 N N . LYS A 1 87 ? -3.822 -4.023 9.539 1.00 90.25 87 LYS A N 1
ATOM 682 C CA . LYS A 1 87 ? -5.142 -4.600 9.757 1.00 90.25 87 LYS A CA 1
ATOM 683 C C . LYS A 1 87 ? -6.104 -3.561 10.293 1.00 90.25 87 LYS A C 1
ATOM 685 O O . LYS A 1 87 ? -5.715 -2.711 11.094 1.00 90.25 87 LYS A O 1
ATOM 690 N N . LEU A 1 88 ? -7.348 -3.659 9.859 1.00 90.50 88 LEU A N 1
ATOM 691 C CA . LEU A 1 88 ? -8.471 -2.944 10.435 1.00 90.50 88 LEU A CA 1
ATOM 692 C C . LEU A 1 88 ? -9.747 -3.742 10.212 1.00 90.50 88 LEU A C 1
ATOM 694 O O . LEU A 1 88 ? -9.906 -4.373 9.168 1.00 90.50 88 LEU A O 1
ATOM 698 N N . ASP A 1 89 ? -10.674 -3.610 11.141 1.00 90.38 89 ASP A N 1
ATOM 699 C CA . ASP A 1 89 ? -12.038 -4.068 10.956 1.00 90.38 89 ASP A CA 1
ATOM 700 C C . ASP A 1 89 ? -12.920 -2.876 10.598 1.00 90.38 89 ASP A C 1
ATOM 702 O O . ASP A 1 89 ? -12.766 -1.786 11.155 1.00 90.38 89 ASP A O 1
ATOM 706 N N . VAL A 1 90 ? -13.835 -3.074 9.652 1.00 89.12 90 VAL A N 1
ATOM 707 C CA . VAL A 1 90 ? -14.711 -2.028 9.116 1.00 89.12 90 VAL A CA 1
ATOM 708 C C . VAL A 1 90 ? -16.166 -2.440 9.275 1.00 89.12 90 VAL A C 1
ATOM 710 O O . VAL A 1 90 ? -16.572 -3.488 8.773 1.00 89.12 90 VAL A O 1
ATOM 713 N N . TRP A 1 91 ? -16.966 -1.596 9.920 1.00 88.88 91 TRP A N 1
ATOM 714 C CA . TRP A 1 91 ? -18.416 -1.749 9.971 1.00 88.88 91 TRP A CA 1
ATOM 715 C C . TRP A 1 91 ? -19.065 -1.194 8.700 1.00 88.88 91 TRP A C 1
ATOM 717 O O . TRP A 1 91 ? -18.825 -0.055 8.303 1.00 88.88 91 TRP A O 1
ATOM 727 N N . ARG A 1 92 ? -19.925 -1.987 8.060 1.00 85.00 92 ARG A N 1
ATOM 728 C CA . ARG A 1 92 ? -20.790 -1.548 6.957 1.00 85.00 92 ARG A CA 1
ATOM 729 C C . ARG A 1 92 ? -22.113 -2.295 7.039 1.00 85.00 92 ARG A C 1
ATOM 731 O O . ARG A 1 92 ? -22.114 -3.520 7.022 1.00 85.00 92 ARG A O 1
ATOM 738 N N . ASP A 1 93 ? -23.221 -1.559 7.095 1.00 83.31 93 ASP A N 1
ATOM 739 C CA . ASP A 1 93 ? -24.580 -2.120 7.124 1.00 83.31 93 ASP A CA 1
ATOM 740 C C . ASP A 1 93 ? -24.723 -3.259 8.159 1.00 83.31 93 ASP A C 1
ATOM 742 O O . ASP A 1 93 ? -25.146 -4.365 7.833 1.00 83.31 93 ASP A O 1
ATOM 746 N N . GLU A 1 94 ? -24.275 -3.006 9.398 1.00 84.75 94 GLU A N 1
ATOM 747 C CA . GLU A 1 94 ? -24.263 -3.967 10.525 1.00 84.75 94 GLU A CA 1
ATOM 748 C C . GLU A 1 94 ? -23.371 -5.209 10.327 1.00 84.75 94 GLU A C 1
ATOM 750 O O . GLU A 1 94 ? -23.329 -6.099 11.176 1.00 84.75 94 GLU A O 1
ATOM 755 N N . THR A 1 95 ? -22.612 -5.263 9.233 1.00 85.56 95 THR A N 1
ATOM 756 C CA . THR A 1 95 ? -21.656 -6.329 8.933 1.00 85.56 95 THR A CA 1
ATOM 757 C C . THR A 1 95 ? -20.236 -5.851 9.214 1.00 85.56 95 THR A C 1
ATOM 759 O O . THR A 1 95 ? -19.852 -4.747 8.827 1.00 85.56 95 THR A O 1
ATOM 762 N N . LEU A 1 96 ? -19.448 -6.697 9.876 1.00 87.88 96 LEU A N 1
ATOM 763 C CA . LEU A 1 96 ? -18.036 -6.446 10.141 1.00 87.88 96 LEU A CA 1
ATOM 764 C C . LEU A 1 96 ? -17.171 -7.083 9.048 1.00 87.88 96 LEU A C 1
ATOM 766 O O . LEU A 1 96 ? -17.291 -8.279 8.775 1.00 87.88 96 LEU A O 1
ATOM 770 N N . PHE A 1 97 ? -16.287 -6.291 8.447 1.00 87.06 97 PHE A N 1
ATOM 771 C CA . PHE A 1 97 ? -15.331 -6.730 7.435 1.00 87.06 97 PHE A CA 1
ATOM 772 C C . PHE A 1 97 ? -13.908 -6.616 7.974 1.00 87.06 97 PHE A C 1
ATOM 774 O O . PHE A 1 97 ? -13.437 -5.508 8.220 1.00 87.06 97 PHE A O 1
ATOM 781 N N . GLU A 1 98 ? -13.212 -7.745 8.103 1.00 89.25 98 GLU A N 1
ATOM 782 C CA . GLU A 1 98 ? -11.785 -7.763 8.432 1.00 89.25 98 GLU A CA 1
ATOM 783 C C . GLU A 1 98 ? -10.960 -7.448 7.178 1.00 89.25 98 GLU A C 1
ATOM 785 O O . GLU A 1 98 ? -11.086 -8.093 6.131 1.00 89.25 98 GLU A O 1
ATOM 790 N N . VAL A 1 99 ? -10.091 -6.448 7.284 1.00 86.38 99 VAL A N 1
ATOM 791 C CA . VAL A 1 99 ? -9.238 -5.973 6.196 1.00 86.38 99 VAL A CA 1
ATOM 792 C C . VAL A 1 99 ? -7.792 -6.173 6.605 1.00 86.38 99 VAL A C 1
ATOM 794 O O . VAL A 1 99 ? -7.291 -5.492 7.492 1.00 86.38 99 VAL A O 1
ATOM 797 N N . THR A 1 100 ? -7.098 -7.089 5.929 1.00 87.00 100 THR A N 1
ATOM 798 C CA . THR A 1 100 ? -5.656 -7.308 6.102 1.00 87.00 100 THR A CA 1
ATOM 799 C C . THR A 1 100 ? -4.917 -6.908 4.834 1.00 87.00 100 THR A C 1
ATOM 801 O O . THR A 1 100 ? -5.235 -7.368 3.737 1.00 87.00 100 THR A O 1
ATOM 804 N N . LEU A 1 101 ? -3.915 -6.048 4.984 1.00 82.88 101 LEU A N 1
ATOM 805 C CA . LEU A 1 101 ? -3.181 -5.438 3.886 1.00 82.88 101 LEU A CA 1
ATOM 806 C C . LEU A 1 101 ? -1.687 -5.648 4.073 1.00 82.88 101 LEU A C 1
ATOM 808 O O . LEU A 1 101 ? -1.134 -5.320 5.120 1.00 82.88 101 LEU A O 1
ATOM 812 N N . ASN A 1 102 ? -1.027 -6.153 3.033 1.00 83.44 102 ASN A N 1
ATOM 813 C CA . ASN A 1 102 ? 0.424 -6.234 2.990 1.00 83.44 102 ASN A CA 1
ATOM 814 C C . ASN A 1 102 ? 0.997 -4.916 2.442 1.00 83.44 102 ASN A C 1
ATOM 816 O O . ASN A 1 102 ? 1.004 -4.669 1.237 1.00 83.44 102 ASN A O 1
ATOM 820 N N . LEU A 1 103 ? 1.488 -4.060 3.333 1.00 79.69 103 LEU A N 1
ATOM 821 C CA . LEU A 1 103 ? 2.099 -2.766 3.023 1.00 79.69 103 LEU A CA 1
ATOM 822 C C . LEU A 1 103 ? 3.335 -2.895 2.115 1.00 79.69 103 LEU A C 1
ATOM 824 O O . LEU A 1 103 ? 3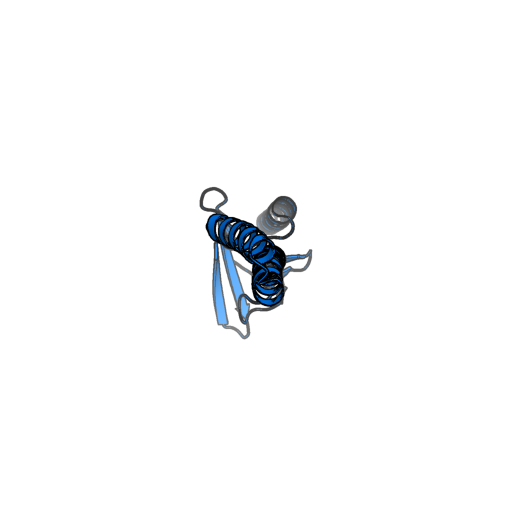.690 -1.925 1.452 1.00 79.69 103 LEU A O 1
ATOM 828 N N . ASN A 1 104 ? 3.966 -4.074 2.045 1.00 76.50 104 ASN A N 1
ATOM 829 C CA . ASN A 1 104 ? 5.079 -4.330 1.124 1.00 76.50 104 ASN A CA 1
ATOM 830 C C . ASN A 1 104 ? 4.613 -4.586 -0.320 1.00 76.50 104 ASN A C 1
ATOM 832 O O . ASN A 1 104 ? 5.373 -4.373 -1.266 1.00 76.50 104 ASN A O 1
ATOM 836 N N . GLU A 1 105 ? 3.378 -5.059 -0.499 1.00 72.62 105 GLU A N 1
ATOM 837 C CA . GLU A 1 105 ? 2.790 -5.350 -1.814 1.00 72.62 105 GLU A CA 1
ATOM 838 C C . GLU A 1 105 ? 2.112 -4.123 -2.428 1.00 72.62 105 GLU A C 1
ATOM 840 O O . GLU A 1 105 ? 2.003 -4.010 -3.651 1.00 72.62 105 GLU A O 1
ATOM 845 N N . TYR A 1 106 ? 1.703 -3.178 -1.585 1.00 70.00 106 TYR A N 1
ATOM 846 C CA . TYR A 1 106 ? 0.931 -2.016 -1.986 1.00 70.00 106 TYR A CA 1
ATOM 847 C C . TYR A 1 106 ? 1.761 -0.746 -2.055 1.00 70.00 106 TYR A C 1
ATOM 849 O O . TYR A 1 106 ? 2.577 -0.449 -1.185 1.00 70.00 106 TYR A O 1
ATOM 857 N N . GLN A 1 107 ? 1.522 0.060 -3.091 1.00 67.25 107 GLN A N 1
ATOM 858 C CA . GLN A 1 107 ? 2.206 1.339 -3.191 1.00 67.25 107 GLN A CA 1
ATOM 859 C C . GLN A 1 107 ? 1.462 2.433 -2.422 1.00 67.25 107 GLN A C 1
ATOM 861 O O . GLN A 1 107 ? 0.414 2.932 -2.842 1.00 67.25 107 GLN A O 1
ATOM 866 N N . ILE A 1 108 ? 2.046 2.805 -1.288 1.00 70.50 108 ILE A N 1
ATOM 867 C CA . ILE A 1 108 ? 1.591 3.890 -0.421 1.00 70.50 108 ILE A CA 1
ATOM 868 C C . ILE A 1 108 ? 2.298 5.166 -0.878 1.00 70.50 108 ILE A C 1
ATOM 870 O O . ILE A 1 108 ? 3.510 5.156 -1.082 1.00 70.50 108 ILE A O 1
ATOM 874 N N . GLY A 1 109 ? 1.540 6.248 -1.084 1.00 65.38 109 GLY A N 1
ATOM 875 C CA . GLY A 1 109 ? 2.092 7.501 -1.613 1.00 65.38 109 GLY A CA 1
ATOM 876 C C . GLY A 1 109 ? 3.190 8.091 -0.722 1.00 65.38 109 GLY A C 1
ATOM 877 O O . GLY A 1 109 ? 4.286 8.361 -1.201 1.00 65.38 109 GLY A O 1
ATOM 878 N N . ASP A 1 110 ? 2.903 8.231 0.573 1.00 74.75 110 ASP A N 1
ATOM 879 C CA . ASP A 1 110 ? 3.863 8.630 1.604 1.00 74.75 110 ASP A CA 1
ATOM 880 C C . ASP A 1 110 ? 3.728 7.672 2.796 1.00 74.75 110 ASP A C 1
ATOM 882 O O . ASP A 1 110 ? 2.745 7.700 3.543 1.00 74.75 110 ASP A O 1
ATOM 886 N N . TYR A 1 111 ? 4.695 6.762 2.918 1.00 75.62 111 TYR A N 1
ATOM 887 C CA . TYR A 1 111 ? 4.699 5.724 3.946 1.00 75.62 111 TYR A CA 1
ATOM 888 C C . TYR A 1 111 ? 4.909 6.297 5.353 1.00 75.62 111 TYR A C 1
ATOM 890 O O . TYR A 1 111 ? 4.271 5.850 6.308 1.00 75.62 111 TYR A O 1
ATOM 898 N N . GLU A 1 112 ? 5.758 7.316 5.491 1.00 79.31 112 GLU A N 1
ATOM 899 C CA . GLU A 1 112 ? 6.008 7.953 6.784 1.00 79.31 112 GLU A CA 1
ATOM 900 C C . GLU A 1 112 ? 4.787 8.749 7.241 1.00 79.31 112 GLU A C 1
ATOM 902 O O . GLU A 1 112 ? 4.384 8.664 8.405 1.00 79.31 112 GLU A O 1
ATOM 907 N N . GLU A 1 113 ? 4.142 9.480 6.329 1.00 79.12 113 GLU A N 1
ATOM 908 C CA . GLU A 1 113 ? 2.905 10.188 6.642 1.00 79.12 113 GLU A CA 1
ATOM 909 C C . GLU A 1 113 ? 1.774 9.214 6.997 1.00 79.12 113 GLU A C 1
ATOM 911 O O . GLU A 1 113 ? 1.007 9.484 7.929 1.00 79.12 113 GLU A O 1
ATOM 916 N N . PHE A 1 114 ? 1.696 8.073 6.306 1.00 82.75 114 PHE A N 1
ATOM 917 C CA . PHE A 1 114 ? 0.774 6.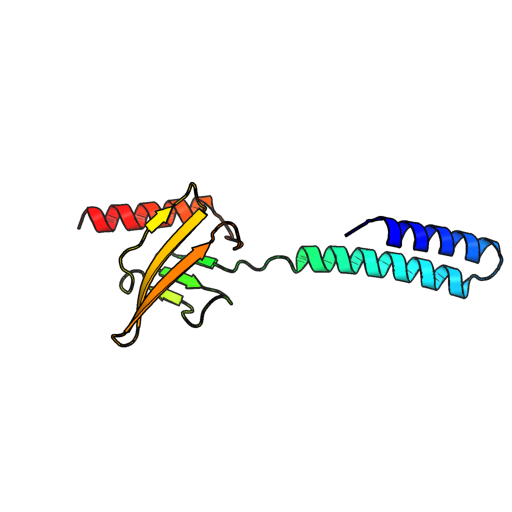992 6.641 1.00 82.75 114 PHE A CA 1
ATOM 918 C C . PHE A 1 114 ? 0.980 6.502 8.077 1.00 82.75 114 PHE A C 1
ATOM 920 O O . PHE A 1 114 ? 0.052 6.593 8.887 1.00 82.75 114 PHE A O 1
ATOM 927 N N . LEU A 1 115 ? 2.197 6.073 8.424 1.00 83.44 115 LEU A N 1
A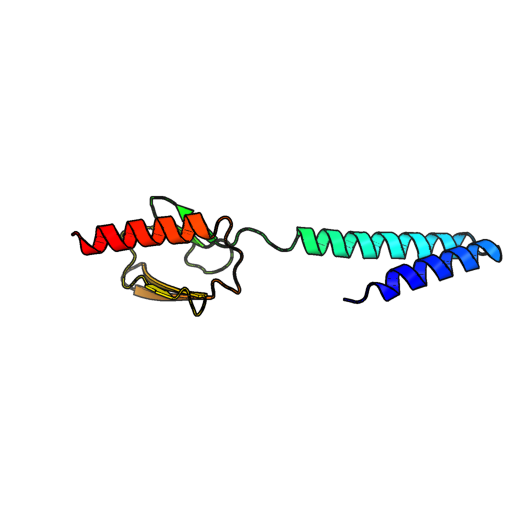TOM 928 C CA . LEU A 1 115 ? 2.513 5.595 9.772 1.00 83.44 115 LEU A CA 1
ATOM 929 C C . LEU A 1 115 ? 2.256 6.672 10.829 1.00 83.44 115 LEU A C 1
ATOM 931 O O . LEU A 1 115 ? 1.689 6.388 11.884 1.00 83.44 115 LEU A O 1
ATOM 935 N N . ARG A 1 116 ? 2.610 7.929 10.543 1.00 83.62 116 ARG A N 1
ATOM 936 C CA . ARG A 1 116 ? 2.360 9.058 11.446 1.00 83.62 116 ARG A CA 1
ATOM 937 C C . ARG A 1 116 ? 0.869 9.241 11.719 1.00 83.62 116 ARG A C 1
ATOM 939 O O . ARG A 1 116 ? 0.487 9.418 12.873 1.00 83.62 116 ARG A O 1
ATOM 946 N N . LYS A 1 117 ? 0.025 9.214 10.685 1.00 83.12 117 LYS A N 1
ATOM 947 C CA . LYS A 1 117 ? -1.430 9.380 10.830 1.00 83.12 117 LYS A CA 1
ATOM 948 C C . LYS A 1 117 ? -2.068 8.205 11.569 1.00 83.12 117 LYS A C 1
ATOM 950 O O . LYS A 1 117 ? -2.873 8.453 12.465 1.00 83.12 117 LYS A O 1
ATOM 955 N N . ILE A 1 118 ? -1.665 6.969 11.262 1.00 84.25 118 ILE A N 1
ATOM 956 C CA . ILE A 1 118 ? -2.107 5.773 11.995 1.00 84.25 118 ILE A CA 1
ATOM 957 C C . ILE A 1 118 ? -1.721 5.873 13.472 1.00 84.25 118 ILE A C 1
ATOM 959 O O . ILE A 1 118 ? -2.579 5.725 14.336 1.00 84.25 118 ILE A O 1
ATOM 963 N N . ASN A 1 119 ? -0.472 6.224 13.779 1.00 82.12 119 ASN A N 1
ATOM 964 C CA . ASN A 1 119 ? -0.017 6.375 15.162 1.00 82.12 119 ASN A CA 1
ATOM 965 C C . ASN A 1 119 ? -0.778 7.470 15.919 1.00 82.12 119 ASN A C 1
ATOM 967 O O . ASN A 1 119 ? -1.116 7.284 17.086 1.00 82.12 119 ASN A O 1
ATOM 971 N N . ILE A 1 120 ? -1.077 8.604 15.275 1.00 82.00 120 ILE A N 1
ATOM 972 C CA . ILE A 1 120 ? -1.900 9.662 15.883 1.00 82.00 120 ILE A CA 1
ATOM 973 C C . ILE A 1 120 ? -3.307 9.142 16.192 1.00 82.00 120 ILE A C 1
ATOM 975 O O . ILE A 1 120 ? -3.828 9.426 17.269 1.00 82.00 120 ILE A O 1
ATOM 979 N N . TYR A 1 121 ? -3.917 8.398 15.268 1.00 78.88 121 TYR A N 1
ATOM 980 C CA . TYR A 1 121 ? -5.244 7.826 15.473 1.00 78.88 121 TYR A CA 1
ATOM 981 C C . TYR A 1 121 ? -5.254 6.813 16.626 1.00 78.88 121 TYR A C 1
ATOM 983 O O . TYR A 1 121 ? -6.041 6.962 17.558 1.00 78.88 121 TYR A O 1
ATOM 991 N N . LEU A 1 122 ? -4.329 5.845 16.616 1.00 80.94 122 LEU A N 1
ATOM 992 C CA . LEU A 1 122 ? -4.203 4.834 17.671 1.00 80.94 122 LEU A CA 1
ATOM 993 C C . LEU A 1 122 ? -3.964 5.468 19.045 1.00 80.94 122 LEU A C 1
ATOM 995 O O . LEU A 1 122 ? -4.546 5.038 20.036 1.00 80.94 122 LEU A O 1
ATOM 999 N N . LYS A 1 123 ? -3.149 6.528 19.107 1.00 81.31 123 LYS A N 1
ATOM 1000 C CA . LYS A 1 123 ? -2.905 7.256 20.354 1.00 81.31 123 LYS A CA 1
ATOM 1001 C C . LYS A 1 123 ? -4.171 7.931 20.887 1.00 81.31 123 LYS A C 1
ATOM 1003 O O . LYS A 1 123 ? -4.432 7.820 22.076 1.00 81.31 123 LYS A O 1
ATOM 1008 N N . ARG A 1 124 ? -4.959 8.588 20.028 1.00 75.94 124 ARG A N 1
ATOM 1009 C CA . ARG A 1 124 ? -6.222 9.234 20.436 1.00 75.94 124 ARG A CA 1
ATOM 1010 C C . ARG A 1 124 ? -7.239 8.227 20.960 1.00 75.94 124 ARG A C 1
ATOM 1012 O O . ARG A 1 124 ? -7.820 8.461 22.005 1.00 75.94 124 ARG A O 1
ATOM 1019 N N . LYS A 1 125 ? -7.391 7.094 20.272 1.00 72.44 125 LYS A N 1
ATOM 1020 C CA . LYS A 1 125 ? -8.328 6.036 20.668 1.00 72.44 125 LYS A CA 1
ATOM 1021 C C . LYS A 1 125 ? -7.973 5.385 22.012 1.00 72.44 125 LYS A C 1
ATOM 1023 O O . LYS A 1 125 ? -8.860 4.913 22.699 1.00 72.44 125 LYS A O 1
ATOM 1028 N N . ASN A 1 126 ? -6.693 5.365 22.388 1.00 66.12 126 ASN A N 1
ATOM 1029 C CA . ASN A 1 126 ? -6.245 4.861 23.692 1.00 66.12 126 ASN A CA 1
ATOM 1030 C C . ASN A 1 126 ? -6.379 5.891 24.832 1.00 66.12 126 ASN A C 1
ATOM 1032 O O . ASN A 1 126 ? -6.197 5.529 25.993 1.00 66.12 126 ASN A O 1
ATOM 1036 N N . GLU A 1 127 ? -6.595 7.169 24.508 1.00 63.34 127 GLU A N 1
ATOM 1037 C CA . GLU A 1 127 ? -6.765 8.262 25.476 1.00 63.34 127 GLU A CA 1
ATOM 1038 C C . GLU A 1 127 ? -8.252 8.563 25.777 1.00 63.34 127 GLU A C 1
ATOM 1040 O O . GLU A 1 127 ? -8.527 9.295 26.730 1.00 63.34 127 GLU A O 1
ATOM 1045 N N . GLU A 1 128 ? -9.183 8.001 24.995 1.00 53.16 128 GLU A N 1
ATOM 1046 C CA . GLU A 1 128 ? -10.648 8.025 25.194 1.0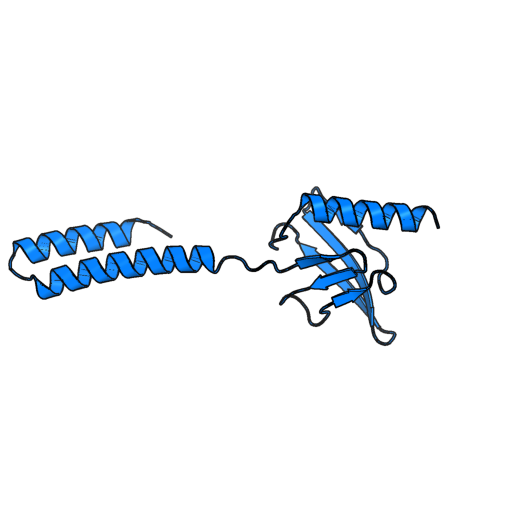0 53.16 128 GLU A CA 1
ATOM 1047 C C . GLU A 1 128 ? -11.138 6.812 26.002 1.00 53.16 128 GLU A C 1
ATOM 1049 O O . GLU A 1 128 ? -12.047 7.010 26.844 1.00 53.16 128 GLU A O 1
#

Solvent-accessible surface area (backbone atoms only — not comparable to full-atom values): 7227 Å² total; per-residue (Å²): 134,77,74,60,60,43,53,51,31,39,53,52,12,55,53,31,40,75,70,77,37,45,72,62,10,51,51,31,37,51,50,22,51,50,53,54,48,49,52,52,48,52,55,64,67,60,65,71,64,32,42,49,77,56,98,64,26,40,36,39,47,94,76,52,98,66,38,71,43,48,53,88,44,47,43,81,68,46,74,41,77,90,81,26,36,38,36,35,31,37,61,53,94,94,40,80,42,83,44,79,41,55,57,82,82,48,54,54,76,52,60,66,60,45,52,52,52,51,51,53,51,56,52,52,65,74,74,109

Secondary structure (DSSP, 8-state):
--THHHHHHHHHHHHHHHTT-HHHHHHHHHHHHHHHHHHHHHHHHS----EEE-SSEEE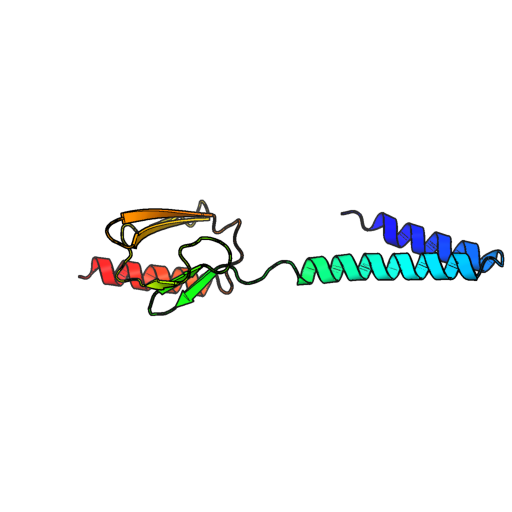E-SS-TT-EEEGGGEEEEEEETTTTEEEEEEEETTEEEEEEEETTTS-BS-HHHHHHHHHHHHHHHHH-